Protein AF-A0AAD9KK37-F1 (afdb_monomer_lite)

Radius of gyration: 18.18 Å; chains: 1; bounding box: 37×58×35 Å

Structure (mmCIF, N/CA/C/O backbone):
data_AF-A0AAD9KK37-F1
#
_entry.id   AF-A0AAD9KK37-F1
#
loop_
_atom_site.group_PDB
_atom_site.id
_atom_site.type_symbol
_atom_site.label_atom_id
_atom_site.label_alt_id
_atom_site.label_comp_id
_atom_site.label_asym_id
_atom_site.label_entity_id
_atom_site.label_seq_id
_atom_site.pdbx_PDB_ins_code
_atom_site.Cartn_x
_atom_site.Cartn_y
_atom_site.Cartn_z
_atom_site.occupancy
_atom_site.B_iso_or_equiv
_atom_site.auth_seq_id
_atom_site.auth_comp_id
_atom_site.auth_asym_id
_atom_site.auth_atom_id
_atom_site.pdbx_PDB_model_num
ATOM 1 N N . MET A 1 1 ? -20.020 17.738 -1.061 1.00 51.22 1 MET A N 1
ATOM 2 C CA . MET A 1 1 ? -18.610 17.468 -0.702 1.00 51.22 1 MET A CA 1
ATOM 3 C C . MET A 1 1 ? -18.384 17.734 0.785 1.00 51.22 1 MET A C 1
ATOM 5 O O . MET A 1 1 ? -17.960 16.824 1.478 1.00 51.22 1 MET A O 1
ATOM 9 N N . GLU A 1 2 ? -18.821 18.892 1.291 1.00 50.66 2 GLU A N 1
ATOM 10 C CA . GLU A 1 2 ? -18.871 19.258 2.725 1.00 50.66 2 GLU A CA 1
ATOM 11 C C . GLU A 1 2 ? -19.504 18.189 3.640 1.00 50.66 2 GLU A C 1
ATOM 13 O O . GLU A 1 2 ? -18.922 17.821 4.649 1.00 50.66 2 GLU A O 1
ATOM 18 N N . ALA A 1 3 ? -20.654 17.612 3.266 1.00 53.12 3 ALA A N 1
ATOM 19 C CA . ALA A 1 3 ? -21.328 16.594 4.085 1.00 53.12 3 ALA A CA 1
ATOM 20 C C . ALA A 1 3 ? -20.541 15.274 4.217 1.00 53.12 3 ALA A C 1
ATOM 22 O O . ALA A 1 3 ? -20.663 14.578 5.220 1.00 53.12 3 ALA A O 1
ATOM 23 N N . LEU A 1 4 ? -19.720 14.939 3.218 1.00 57.19 4 LEU 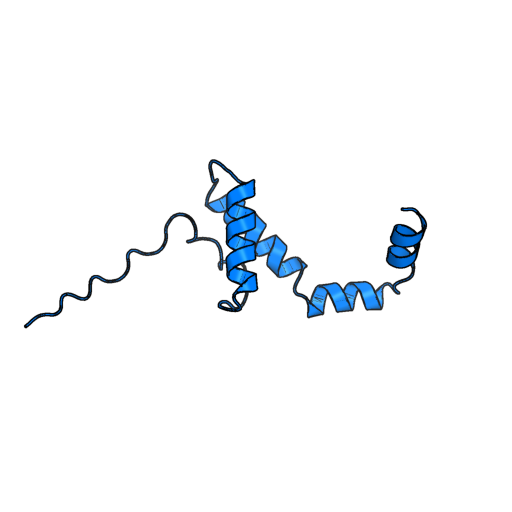A N 1
ATOM 24 C CA . LEU A 1 4 ? -18.918 13.712 3.197 1.00 57.19 4 LEU A CA 1
ATOM 25 C C . LEU A 1 4 ? -17.636 13.894 4.025 1.00 57.19 4 LEU A C 1
ATOM 27 O O . LEU A 1 4 ? -17.237 12.996 4.758 1.00 57.19 4 LEU A O 1
ATOM 31 N N . LEU A 1 5 ? -17.060 15.100 3.980 1.00 54.03 5 LEU A N 1
ATOM 32 C CA . LEU A 1 5 ? -15.980 15.530 4.871 1.00 54.03 5 LEU A CA 1
ATOM 33 C C . LEU A 1 5 ? -16.464 15.654 6.325 1.00 54.03 5 LEU A C 1
ATOM 35 O O . LEU A 1 5 ? -15.743 15.273 7.238 1.00 54.03 5 LEU A O 1
ATOM 39 N N . SER A 1 6 ? -17.702 16.110 6.538 1.00 46.62 6 SER A N 1
ATOM 40 C CA . SER A 1 6 ? -18.318 16.203 7.864 1.00 46.62 6 SER A CA 1
ATOM 41 C C . SER A 1 6 ? -18.566 14.822 8.484 1.00 46.62 6 SER A C 1
ATOM 43 O O . SER A 1 6 ? -18.267 14.627 9.659 1.00 46.62 6 SER A O 1
ATOM 45 N N . GLN A 1 7 ? -19.010 13.832 7.699 1.00 55.22 7 GLN A N 1
ATOM 46 C CA . GLN A 1 7 ? -19.087 12.435 8.155 1.00 55.22 7 GLN A CA 1
ATOM 47 C C . GLN A 1 7 ? -17.708 11.859 8.498 1.00 55.22 7 GLN A C 1
ATOM 49 O O . GLN A 1 7 ? -17.573 11.199 9.521 1.00 55.22 7 GLN A O 1
ATOM 54 N N . PHE A 1 8 ? -16.677 12.188 7.713 1.00 55.84 8 PHE A N 1
ATOM 55 C CA . PHE A 1 8 ? -15.290 11.792 7.986 1.00 55.84 8 PHE A CA 1
ATOM 56 C C . PHE A 1 8 ? -14.727 12.409 9.284 1.00 55.84 8 PHE A C 1
ATOM 58 O O . PHE A 1 8 ? -13.826 11.852 9.901 1.00 55.84 8 PHE A O 1
ATOM 65 N N . THR A 1 9 ? -15.266 13.551 9.730 1.00 57.12 9 THR A N 1
ATOM 66 C CA . THR A 1 9 ? -14.902 14.196 11.008 1.00 57.12 9 THR A CA 1
ATOM 67 C C . THR A 1 9 ? -15.741 13.760 12.213 1.00 57.12 9 THR A C 1
ATOM 69 O O . THR A 1 9 ? -15.402 14.131 13.335 1.00 57.12 9 THR A O 1
ATOM 72 N N . LEU A 1 10 ? -16.835 13.017 12.006 1.00 54.47 10 LEU A N 1
ATOM 73 C CA . LEU A 1 10 ? -17.735 12.573 13.081 1.00 54.47 10 LEU A CA 1
ATOM 74 C C . LEU A 1 10 ? -17.338 11.223 13.686 1.00 54.47 10 LEU A C 1
ATOM 76 O O . LEU A 1 10 ? -17.872 10.863 14.734 1.00 54.47 10 LEU A O 1
ATOM 80 N N . GLU A 1 11 ? -16.407 10.495 13.067 1.00 64.00 11 GLU A N 1
ATOM 81 C CA . GLU A 1 11 ? -15.816 9.321 13.699 1.00 64.00 11 GLU A CA 1
ATOM 82 C C . GLU A 1 11 ? -15.023 9.759 14.929 1.00 64.00 11 GLU A C 1
ATOM 84 O O . GLU A 1 11 ? -14.143 10.627 14.881 1.00 64.00 11 GLU A O 1
ATOM 89 N N . THR A 1 12 ? -15.345 9.145 16.062 1.00 77.62 12 THR A N 1
ATOM 90 C CA . THR A 1 12 ? -14.553 9.299 17.275 1.00 77.62 12 THR A CA 1
ATOM 91 C C . THR A 1 12 ? -13.104 8.928 16.960 1.00 77.62 12 THR A C 1
ATOM 93 O O . THR A 1 12 ? -12.812 8.051 16.144 1.00 77.62 12 THR A O 1
ATOM 96 N N . LYS A 1 13 ? -12.148 9.593 17.607 1.00 78.38 13 LYS A N 1
ATOM 97 C CA . LYS A 1 13 ? -10.713 9.333 17.405 1.00 78.38 13 LYS A CA 1
ATOM 98 C C . LYS A 1 13 ? -10.375 7.838 17.538 1.00 78.38 13 LYS A C 1
ATOM 100 O O . LYS A 1 13 ? -9.444 7.343 16.903 1.00 78.38 13 LYS A O 1
ATOM 105 N N . GLU A 1 14 ? -11.122 7.127 18.372 1.00 84.12 14 GLU A N 1
ATOM 106 C CA . GLU A 1 14 ? -11.031 5.697 18.634 1.00 84.12 14 GLU A CA 1
ATOM 107 C C . GLU A 1 14 ? -11.567 4.839 17.475 1.00 84.12 14 GLU A C 1
ATOM 109 O O . GLU A 1 14 ? -10.965 3.808 17.175 1.00 84.12 14 GLU A O 1
ATOM 114 N N . GLU A 1 15 ? -12.640 5.255 16.797 1.00 84.88 15 GLU A N 1
ATOM 115 C CA . GLU A 1 15 ? -13.150 4.618 15.570 1.00 84.88 15 GLU A CA 1
ATOM 116 C C . GLU A 1 15 ? -12.136 4.697 14.435 1.00 84.88 15 GLU A C 1
ATOM 118 O O . GLU A 1 15 ? -11.780 3.664 13.871 1.00 84.88 15 GLU A O 1
ATOM 123 N N . VAL A 1 16 ? -11.575 5.884 14.191 1.00 86.62 16 VAL A N 1
ATOM 124 C CA . VAL A 1 16 ? -10.551 6.077 13.154 1.00 86.62 16 VAL A CA 1
ATOM 125 C C . VAL A 1 16 ? -9.328 5.204 13.429 1.00 86.62 16 VAL A C 1
ATOM 127 O O . VAL A 1 16 ? -8.841 4.500 12.546 1.00 86.62 16 VAL A O 1
ATOM 130 N N . LYS A 1 17 ? -8.833 5.203 14.674 1.00 85.00 17 LYS A N 1
ATOM 131 C CA . LYS A 1 17 ? -7.702 4.349 15.072 1.00 85.00 17 LYS A CA 1
ATOM 132 C C . LYS A 1 17 ? -8.002 2.870 14.865 1.00 85.00 17 LYS A C 1
ATOM 134 O O . LYS A 1 17 ? -7.134 2.143 14.388 1.00 85.00 17 LYS A O 1
ATOM 1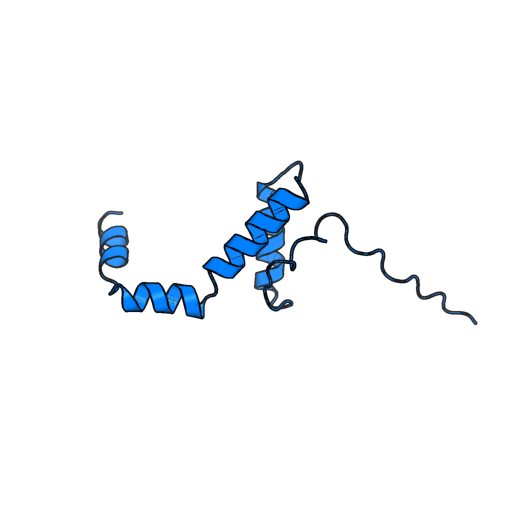39 N N . ARG A 1 18 ? -9.208 2.430 15.230 1.00 88.50 18 ARG A N 1
ATOM 140 C CA . ARG A 1 18 ? -9.635 1.042 15.060 1.00 88.50 18 ARG A CA 1
ATOM 141 C C . ARG A 1 18 ? -9.699 0.672 13.585 1.00 88.50 18 ARG A C 1
ATOM 143 O O . ARG A 1 18 ? -9.110 -0.331 13.214 1.00 88.50 18 ARG A O 1
ATOM 150 N N . TYR A 1 19 ? -10.309 1.504 12.747 1.00 87.12 19 TYR A N 1
ATOM 151 C CA . TYR A 1 19 ? -10.366 1.280 11.305 1.00 87.12 19 TYR A CA 1
ATOM 152 C C . TYR A 1 19 ? -8.966 1.168 10.684 1.00 87.12 19 TYR A C 1
ATOM 154 O O . TYR A 1 19 ? -8.693 0.237 9.929 1.00 87.12 19 TYR A O 1
ATOM 162 N N . LEU A 1 20 ? -8.053 2.075 11.047 1.00 88.25 20 LEU A N 1
ATOM 163 C CA . LEU A 1 20 ? -6.668 2.041 10.572 1.00 88.25 20 LEU A CA 1
ATOM 164 C C . LEU A 1 20 ? -5.943 0.751 10.977 1.00 88.25 20 LEU A C 1
ATOM 166 O O . LEU A 1 20 ? -5.208 0.199 10.160 1.00 88.25 20 LEU A O 1
ATOM 170 N N . ALA A 1 21 ? -6.149 0.285 12.211 1.00 87.38 21 ALA A N 1
ATOM 171 C CA . ALA A 1 21 ? -5.545 -0.943 12.718 1.00 87.38 21 ALA A CA 1
ATOM 172 C C . ALA A 1 21 ? -6.166 -2.198 12.083 1.00 87.38 21 ALA A C 1
ATOM 174 O O . ALA A 1 21 ? -5.439 -3.048 11.586 1.00 87.38 21 ALA A O 1
ATOM 175 N N . GLU A 1 22 ? -7.496 -2.295 12.039 1.00 88.81 22 GLU A N 1
ATOM 176 C CA . GLU A 1 22 ? -8.230 -3.445 11.489 1.00 88.81 22 GLU A CA 1
ATOM 177 C C . GLU A 1 22 ? -8.007 -3.638 9.990 1.00 88.81 22 GLU A C 1
ATOM 179 O O . GLU A 1 22 ? -8.051 -4.760 9.492 1.00 88.81 22 GLU A O 1
ATOM 184 N N . LYS A 1 23 ? -7.819 -2.543 9.251 1.00 87.75 23 LYS A N 1
ATOM 185 C CA . LYS A 1 23 ? -7.533 -2.583 7.814 1.00 87.75 23 LYS A CA 1
ATOM 186 C C . LYS A 1 23 ? -6.043 -2.584 7.500 1.00 87.75 23 LYS A C 1
ATOM 188 O O . LYS A 1 23 ? -5.696 -2.540 6.324 1.00 87.75 23 LYS A O 1
ATOM 193 N N . GLU A 1 24 ? -5.192 -2.572 8.529 1.00 89.94 24 GLU A N 1
ATOM 194 C CA . GLU A 1 24 ? -3.730 -2.544 8.415 1.00 89.94 24 GLU A CA 1
ATOM 195 C C . GLU A 1 24 ? -3.229 -1.462 7.442 1.00 89.94 24 GLU A C 1
ATOM 197 O O . GLU A 1 24 ? -2.210 -1.603 6.765 1.00 89.94 24 GLU A O 1
ATOM 202 N N . ILE A 1 25 ? -3.959 -0.343 7.373 1.00 90.81 25 ILE A N 1
ATOM 203 C CA . ILE A 1 25 ? -3.724 0.730 6.403 1.00 90.81 25 ILE A CA 1
ATOM 204 C C . ILE A 1 25 ? -2.297 1.285 6.521 1.00 90.81 25 ILE A C 1
ATOM 206 O O . ILE A 1 25 ? -1.635 1.408 5.487 1.00 90.81 25 ILE A O 1
ATOM 210 N N . PRO A 1 26 ? -1.770 1.581 7.729 1.00 90.62 26 PRO A N 1
ATOM 211 C CA . PRO A 1 26 ? -0.388 2.032 7.868 1.00 90.62 26 PRO A CA 1
ATOM 212 C C . PRO A 1 26 ? 0.626 1.025 7.307 1.00 90.62 26 PRO A C 1
ATOM 214 O O . PRO A 1 26 ? 1.523 1.423 6.570 1.00 90.62 26 PRO A O 1
ATOM 217 N N . GLN A 1 27 ? 0.445 -0.272 7.582 1.00 90.88 27 GLN A N 1
ATOM 218 C CA . GLN A 1 27 ? 1.352 -1.340 7.146 1.00 90.88 27 GLN A CA 1
ATOM 219 C C . GLN A 1 27 ? 1.334 -1.527 5.621 1.00 90.88 27 GLN A C 1
ATOM 221 O O . GLN A 1 27 ? 2.385 -1.721 4.995 1.00 90.88 27 GLN A O 1
ATOM 226 N N . LEU A 1 28 ? 0.150 -1.426 5.009 1.00 92.00 28 LEU A N 1
ATOM 227 C CA . LEU A 1 28 ? -0.024 -1.429 3.558 1.00 92.00 28 LEU A CA 1
ATOM 228 C C . LEU A 1 28 ? 0.751 -0.281 2.908 1.00 92.00 28 LEU A C 1
ATOM 230 O O . LEU A 1 28 ? 1.549 -0.504 2.000 1.00 92.00 28 LEU A O 1
ATOM 234 N N . PHE A 1 29 ? 0.551 0.949 3.377 1.00 93.00 29 PHE A N 1
ATOM 235 C CA . PHE A 1 29 ? 1.229 2.096 2.780 1.00 93.00 29 PHE A CA 1
ATOM 236 C C . PHE A 1 29 ? 2.737 2.103 3.059 1.00 93.00 29 PHE A C 1
ATOM 238 O O . PHE A 1 29 ? 3.506 2.467 2.170 1.00 93.00 29 PHE A O 1
ATOM 245 N N . GLU A 1 30 ? 3.180 1.651 4.233 1.00 93.25 30 GLU A N 1
ATOM 246 C CA . GLU A 1 30 ? 4.603 1.533 4.571 1.00 93.25 30 GLU A CA 1
ATOM 247 C C . GLU A 1 30 ? 5.328 0.522 3.672 1.00 93.25 30 GLU A C 1
ATOM 249 O O . GLU A 1 30 ? 6.401 0.816 3.137 1.00 93.25 30 GLU A O 1
ATOM 254 N N . SER A 1 31 ? 4.732 -0.653 3.450 1.00 92.25 31 SER A N 1
ATOM 255 C CA . SER A 1 31 ? 5.308 -1.670 2.561 1.00 92.25 31 SER A CA 1
ATOM 256 C C . SER A 1 31 ? 5.371 -1.189 1.107 1.00 92.25 31 SER A C 1
ATOM 258 O O . SER A 1 31 ? 6.393 -1.381 0.445 1.00 92.25 31 SER A O 1
ATOM 260 N N . ILE A 1 32 ? 4.333 -0.501 0.607 1.00 94.44 32 ILE A N 1
ATOM 261 C CA . ILE A 1 32 ? 4.335 0.101 -0.738 1.00 94.44 32 ILE A CA 1
ATOM 262 C C . ILE A 1 32 ? 5.425 1.172 -0.850 1.00 94.44 32 ILE A C 1
ATOM 264 O O . ILE A 1 32 ? 6.193 1.166 -1.814 1.00 94.44 32 ILE A O 1
ATOM 268 N N . ALA A 1 33 ? 5.520 2.077 0.129 1.00 94.44 33 ALA A N 1
ATOM 269 C CA . ALA A 1 33 ? 6.529 3.134 0.146 1.00 94.44 33 ALA A CA 1
ATOM 270 C C . ALA A 1 33 ? 7.951 2.555 0.149 1.00 94.44 33 ALA A C 1
ATOM 272 O O . ALA A 1 33 ? 8.812 3.005 -0.610 1.00 94.44 33 ALA A O 1
ATOM 273 N N . THR A 1 34 ? 8.177 1.509 0.943 1.00 93.88 34 THR A N 1
ATOM 274 C CA . THR A 1 34 ? 9.451 0.784 0.984 1.00 93.88 34 THR A CA 1
ATOM 275 C C . THR A 1 34 ? 9.757 0.131 -0.366 1.00 93.88 34 THR A C 1
ATOM 277 O O . THR A 1 34 ? 10.860 0.293 -0.891 1.00 93.88 34 THR A O 1
ATOM 280 N N . GLY A 1 35 ? 8.769 -0.530 -0.977 1.00 92.50 35 GLY A N 1
ATOM 281 C CA . GLY A 1 35 ? 8.880 -1.124 -2.310 1.00 92.50 35 GLY A CA 1
ATOM 282 C C . GLY A 1 35 ? 9.243 -0.103 -3.390 1.00 92.50 35 GLY A C 1
ATOM 283 O O . GLY A 1 35 ? 10.146 -0.364 -4.184 1.00 92.50 35 GLY A O 1
ATOM 284 N N . LEU A 1 36 ? 8.614 1.076 -3.381 1.00 93.50 36 LEU A N 1
ATOM 285 C CA . LEU A 1 36 ? 8.914 2.180 -4.300 1.00 93.50 36 LEU A CA 1
ATOM 286 C C . LEU A 1 36 ? 10.347 2.698 -4.141 1.00 93.50 36 LEU A C 1
ATOM 288 O O . LEU A 1 36 ? 11.056 2.873 -5.133 1.00 93.50 36 LEU A O 1
ATOM 292 N N . LEU A 1 37 ? 10.781 2.938 -2.900 1.00 92.50 37 LEU A N 1
ATOM 293 C CA . LEU A 1 37 ? 12.125 3.443 -2.603 1.00 92.50 37 LEU A CA 1
ATOM 294 C C . LEU A 1 37 ? 13.219 2.443 -2.984 1.00 92.50 37 LEU A C 1
ATOM 296 O O . LEU A 1 37 ? 14.284 2.854 -3.453 1.00 92.50 37 LEU A O 1
ATOM 300 N N . TYR A 1 38 ? 12.952 1.153 -2.780 1.00 92.00 38 TYR A N 1
ATOM 301 C CA . TYR A 1 38 ? 13.872 0.071 -3.108 1.00 92.00 38 TYR A CA 1
ATOM 302 C C . TYR A 1 38 ? 13.981 -0.142 -4.620 1.00 92.00 38 TYR A C 1
ATOM 304 O O . TYR A 1 38 ? 15.076 -0.106 -5.176 1.00 92.00 38 TYR A O 1
ATOM 312 N N . ASN A 1 39 ? 12.841 -0.323 -5.289 1.00 89.75 39 ASN A N 1
ATOM 313 C CA . ASN A 1 39 ? 12.792 -0.698 -6.699 1.00 89.75 39 ASN A CA 1
ATOM 314 C C . ASN A 1 39 ? 13.020 0.476 -7.654 1.00 89.75 39 ASN A C 1
ATOM 316 O O . ASN A 1 39 ? 13.456 0.256 -8.781 1.00 89.75 39 ASN A O 1
ATOM 320 N N . ARG A 1 40 ? 12.708 1.708 -7.223 1.00 91.81 40 ARG A N 1
ATOM 321 C CA . ARG A 1 40 ? 12.768 2.934 -8.041 1.00 91.81 40 ARG A CA 1
ATOM 322 C C . ARG A 1 40 ? 12.203 2.716 -9.456 1.00 91.81 40 ARG A C 1
ATOM 324 O O . ARG A 1 40 ? 12.921 2.934 -10.434 1.00 91.81 40 ARG A O 1
ATOM 331 N N . PRO A 1 41 ? 10.943 2.252 -9.574 1.00 92.81 41 PRO A N 1
ATOM 332 C CA . PRO A 1 41 ? 10.335 1.967 -10.869 1.00 92.81 41 PRO A CA 1
ATOM 333 C C . PRO A 1 41 ? 10.331 3.211 -11.763 1.00 92.81 41 PRO A C 1
ATOM 335 O O . PRO A 1 41 ? 10.168 4.335 -11.284 1.00 92.81 41 PRO A O 1
ATOM 338 N N . SER A 1 42 ? 10.447 2.999 -13.073 1.00 93.69 42 SER A N 1
ATOM 339 C CA . SER A 1 42 ? 10.280 4.058 -14.075 1.00 93.69 42 SER A CA 1
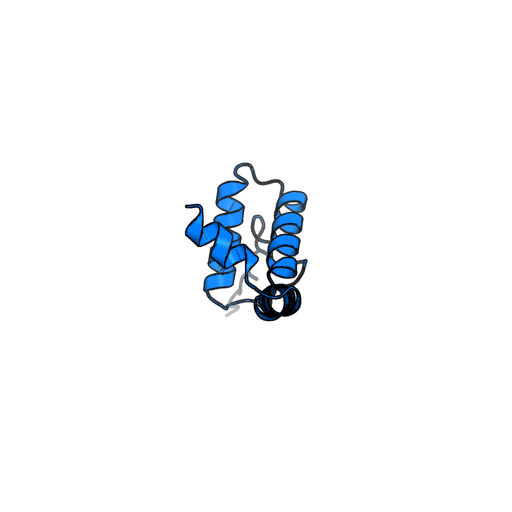ATOM 340 C C . SER A 1 42 ? 8.860 4.631 -14.087 1.00 93.69 42 SER A C 1
ATOM 342 O O . SER A 1 42 ? 8.688 5.811 -14.378 1.00 93.69 42 SER A O 1
ATOM 344 N N . ASP A 1 43 ? 7.866 3.810 -13.734 1.00 95.25 43 ASP A N 1
ATOM 345 C CA . ASP A 1 43 ? 6.477 4.21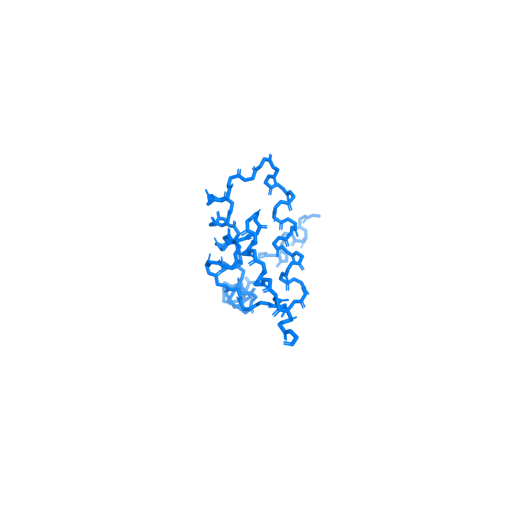5 -13.519 1.00 95.25 43 ASP A CA 1
ATOM 346 C C . ASP A 1 43 ? 6.024 3.866 -12.084 1.00 95.25 43 ASP A C 1
ATOM 348 O O . ASP A 1 43 ? 5.582 2.743 -11.809 1.00 95.25 43 ASP A O 1
ATOM 352 N N . PRO A 1 44 ? 6.140 4.816 -11.137 1.00 93.62 44 PRO A N 1
ATOM 353 C CA . PRO A 1 44 ? 5.704 4.625 -9.756 1.00 93.62 44 PRO A CA 1
ATOM 354 C C . PRO A 1 44 ? 4.202 4.378 -9.605 1.00 93.62 44 PRO A C 1
ATOM 356 O O . PRO A 1 44 ? 3.795 3.665 -8.690 1.00 93.62 44 PRO A O 1
ATOM 359 N N . ALA A 1 45 ? 3.372 4.958 -10.475 1.00 95.88 45 ALA A N 1
ATOM 360 C CA . ALA A 1 45 ? 1.924 4.821 -10.372 1.00 95.88 45 ALA A CA 1
ATOM 361 C C . ALA A 1 45 ? 1.489 3.400 -10.743 1.00 95.88 45 ALA A C 1
ATOM 363 O O . ALA A 1 45 ? 0.684 2.804 -10.023 1.00 95.88 45 ALA A O 1
ATOM 364 N N . GLN A 1 46 ? 2.068 2.838 -11.809 1.00 95.56 46 GLN A N 1
ATOM 365 C CA . GLN A 1 46 ? 1.814 1.452 -12.199 1.00 95.56 46 GLN A CA 1
ATOM 366 C C . GLN A 1 46 ? 2.261 0.469 -11.110 1.00 95.56 46 GLN A C 1
ATOM 368 O O . GLN A 1 46 ? 1.500 -0.420 -10.739 1.00 95.56 46 GLN A O 1
ATOM 373 N N . PHE A 1 47 ? 3.442 0.677 -10.519 1.00 94.50 47 PHE A N 1
ATOM 374 C CA . PHE A 1 47 ? 3.929 -0.169 -9.425 1.00 94.50 47 PHE A CA 1
ATOM 375 C C . PHE A 1 47 ? 2.949 -0.218 -8.241 1.00 94.50 47 PHE A C 1
ATOM 377 O O . PHE A 1 47 ? 2.656 -1.288 -7.714 1.00 94.50 47 PHE A O 1
ATOM 384 N N . VAL A 1 48 ? 2.390 0.930 -7.837 1.00 95.19 48 VAL A N 1
ATOM 385 C CA . VAL A 1 48 ? 1.389 0.981 -6.756 1.00 95.19 48 VAL A CA 1
ATOM 386 C C . VAL A 1 48 ? 0.126 0.201 -7.128 1.00 95.19 48 VAL A C 1
ATOM 388 O O . VAL A 1 48 ? -0.414 -0.517 -6.285 1.00 95.19 48 VAL A O 1
ATOM 391 N N . GLN A 1 49 ? -0.344 0.309 -8.374 1.00 95.38 49 GLN A N 1
ATOM 392 C CA . GLN A 1 49 ? -1.493 -0.475 -8.838 1.00 95.38 49 GLN A CA 1
ATOM 393 C C . GLN A 1 49 ? -1.221 -1.980 -8.752 1.00 95.38 49 GLN A C 1
ATOM 395 O O . GLN A 1 49 ? -2.096 -2.727 -8.309 1.00 95.38 49 GLN A O 1
ATOM 400 N N . ASP A 1 50 ? -0.010 -2.414 -9.100 1.00 92.56 50 ASP A N 1
ATOM 401 C CA . ASP A 1 50 ? 0.395 -3.818 -9.030 1.00 92.56 50 ASP A CA 1
ATOM 402 C C . ASP A 1 50 ? 0.453 -4.319 -7.576 1.00 92.56 50 ASP A C 1
ATOM 404 O O . ASP A 1 50 ? -0.084 -5.390 -7.275 1.00 92.56 50 ASP A O 1
ATOM 408 N N . CYS A 1 51 ? 0.995 -3.520 -6.646 1.00 92.38 51 CYS A N 1
ATOM 409 C CA . CYS A 1 51 ? 0.954 -3.821 -5.210 1.00 92.38 51 CYS A CA 1
ATOM 410 C C . CYS A 1 51 ? -0.486 -4.025 -4.717 1.00 92.38 51 CYS A C 1
ATOM 412 O O . CYS A 1 51 ? -0.800 -5.030 -4.077 1.00 92.38 51 CYS A O 1
ATOM 414 N N . LEU A 1 52 ? -1.389 -3.096 -5.048 1.00 93.00 52 LEU A N 1
ATOM 415 C CA . LEU A 1 52 ? -2.799 -3.182 -4.655 1.00 93.00 52 LEU A CA 1
ATOM 416 C C . LEU A 1 52 ? -3.504 -4.380 -5.304 1.00 93.00 52 LEU A C 1
ATOM 418 O O . LEU A 1 52 ? -4.372 -5.000 -4.686 1.00 93.00 52 LEU A O 1
ATOM 422 N N . ALA A 1 53 ? -3.126 -4.738 -6.533 1.00 91.75 53 ALA A N 1
ATOM 423 C CA . ALA A 1 53 ? -3.653 -5.912 -7.212 1.00 91.75 53 ALA A CA 1
ATOM 424 C C . ALA A 1 53 ? -3.248 -7.218 -6.512 1.00 91.75 53 ALA A C 1
ATOM 426 O O . ALA A 1 53 ? -4.078 -8.126 -6.451 1.00 91.75 53 ALA A O 1
ATOM 427 N N . ILE A 1 54 ? -2.027 -7.309 -5.972 1.00 88.25 54 ILE A N 1
ATOM 428 C CA . ILE A 1 54 ?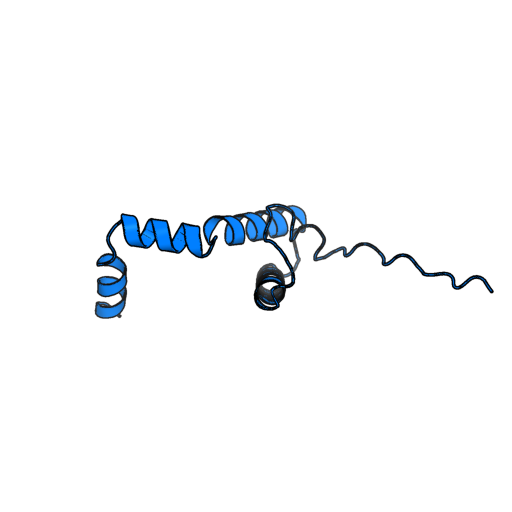 -1.566 -8.452 -5.165 1.00 88.25 54 ILE A CA 1
ATOM 429 C C . ILE A 1 54 ? -2.371 -8.545 -3.868 1.00 88.25 54 ILE A C 1
ATOM 431 O O . ILE A 1 54 ? -2.943 -9.592 -3.574 1.00 88.25 54 ILE A O 1
ATOM 435 N N . VAL A 1 55 ? -2.498 -7.433 -3.141 1.00 88.81 55 VAL A N 1
ATOM 436 C CA . VAL A 1 55 ? -3.258 -7.379 -1.880 1.00 88.81 55 VAL A CA 1
ATOM 437 C C . VAL A 1 55 ? -4.705 -7.807 -2.088 1.00 88.81 55 VAL A C 1
ATOM 439 O O . VAL A 1 55 ? -5.237 -8.614 -1.330 1.00 88.81 55 VAL A O 1
ATOM 442 N N . ARG A 1 56 ? -5.343 -7.328 -3.162 1.00 88.94 56 ARG A N 1
ATOM 443 C CA . ARG A 1 56 ? -6.732 -7.675 -3.487 1.00 88.94 56 ARG A CA 1
ATOM 444 C C . ARG A 1 56 ? -6.932 -9.166 -3.766 1.00 88.94 56 ARG A C 1
ATOM 446 O O . ARG A 1 56 ? -8.036 -9.662 -3.562 1.00 88.94 56 ARG A O 1
ATOM 453 N N . ARG A 1 57 ? -5.909 -9.875 -4.251 1.00 87.31 57 ARG A N 1
ATOM 454 C CA . ARG A 1 57 ? -6.000 -11.328 -4.473 1.00 87.31 57 ARG A CA 1
ATOM 455 C C . ARG A 1 57 ? -6.027 -12.115 -3.161 1.00 87.31 57 ARG A C 1
ATOM 457 O O . ARG A 1 57 ? -6.439 -13.266 -3.180 1.00 87.31 57 ARG A O 1
ATOM 464 N N . GLY A 1 58 ? -5.654 -11.494 -2.039 1.00 76.25 58 GLY A N 1
ATOM 465 C CA . GLY A 1 58 ? -5.576 -12.157 -0.737 1.00 76.25 58 GLY A CA 1
ATOM 466 C C . GLY A 1 58 ? -4.400 -13.130 -0.624 1.00 76.25 58 GLY A C 1
ATOM 467 O O . GLY A 1 58 ? -4.354 -13.922 0.310 1.00 76.25 58 GLY A O 1
ATOM 468 N N . ASP A 1 59 ? -3.452 -13.073 -1.564 1.00 61.84 59 ASP A N 1
ATOM 469 C CA . ASP A 1 59 ? -2.357 -14.041 -1.692 1.00 61.84 59 ASP A CA 1
ATOM 470 C C . ASP A 1 59 ? -1.186 -13.771 -0.727 1.00 61.84 59 ASP A C 1
ATOM 472 O O . ASP A 1 59 ? -0.201 -14.511 -0.726 1.00 61.84 59 ASP A O 1
ATOM 476 N N . CYS A 1 60 ? -1.246 -12.711 0.087 1.00 65.06 60 CYS A N 1
ATOM 477 C CA . CYS A 1 60 ? -0.137 -12.335 0.956 1.00 65.06 60 CYS A CA 1
ATOM 478 C C . CYS A 1 60 ? -0.575 -11.707 2.281 1.00 65.06 60 CYS A C 1
ATOM 480 O O . CYS A 1 60 ? -1.391 -10.788 2.318 1.00 65.06 60 CYS A O 1
ATOM 482 N N . ASP A 1 61 ? 0.072 -12.158 3.352 1.00 81.06 61 ASP A N 1
ATOM 483 C CA . ASP A 1 61 ? 0.183 -11.421 4.608 1.00 81.06 61 ASP A CA 1
ATOM 484 C C . ASP A 1 61 ? 1.111 -10.212 4.378 1.00 81.06 61 ASP A C 1
ATOM 486 O O . ASP A 1 61 ? 2.259 -10.375 3.936 1.00 81.06 61 ASP A O 1
ATOM 490 N N . ILE A 1 62 ? 0.599 -8.992 4.559 1.00 81.88 62 ILE A N 1
ATOM 491 C CA . ILE A 1 62 ? 1.328 -7.769 4.201 1.00 81.88 62 ILE A CA 1
ATOM 492 C C . ILE A 1 62 ? 2.387 -7.491 5.262 1.00 81.88 62 ILE A C 1
ATOM 494 O O . ILE A 1 62 ? 2.098 -7.110 6.391 1.00 81.88 62 ILE A O 1
ATOM 498 N N . ARG A 1 63 ? 3.650 -7.598 4.862 1.00 84.50 63 ARG A N 1
ATOM 499 C CA . ARG A 1 63 ? 4.817 -7.239 5.661 1.00 84.50 63 ARG A CA 1
ATOM 500 C C . ARG A 1 63 ? 5.598 -6.145 4.958 1.00 84.50 63 ARG A C 1
ATOM 502 O O . ARG A 1 63 ? 5.456 -5.910 3.760 1.00 84.50 63 ARG A O 1
ATOM 509 N N . TRP A 1 64 ? 6.492 -5.507 5.702 1.00 81.06 64 TRP A N 1
ATOM 510 C CA . TRP A 1 64 ? 7.360 -4.447 5.187 1.00 81.06 64 TRP A CA 1
ATOM 511 C C . TRP A 1 64 ? 8.130 -4.846 3.910 1.00 81.06 64 TRP A C 1
ATOM 513 O O . TRP A 1 64 ? 8.405 -3.994 3.070 1.00 81.06 64 TRP A O 1
ATOM 523 N N . ASN A 1 65 ? 8.451 -6.135 3.737 1.00 82.38 65 ASN A N 1
ATOM 524 C CA . ASN A 1 65 ? 9.217 -6.656 2.605 1.00 82.38 65 ASN A CA 1
ATOM 525 C C . ASN A 1 65 ? 8.372 -7.250 1.466 1.00 82.38 65 ASN A C 1
ATOM 527 O O . ASN A 1 65 ? 8.945 -7.697 0.474 1.00 82.38 65 ASN A O 1
ATOM 531 N N . THR A 1 66 ? 7.039 -7.251 1.571 1.00 85.56 66 THR A N 1
ATOM 532 C CA . THR A 1 66 ? 6.155 -7.946 0.616 1.00 85.56 66 THR A CA 1
ATOM 533 C C . THR A 1 66 ? 6.343 -7.483 -0.832 1.00 85.56 66 THR A C 1
ATOM 535 O O . THR A 1 66 ? 6.202 -8.283 -1.752 1.00 85.56 66 THR A O 1
ATOM 538 N N . PHE A 1 67 ? 6.704 -6.217 -1.052 1.00 87.31 67 PHE A N 1
ATOM 539 C CA . PHE A 1 67 ? 6.800 -5.617 -2.389 1.00 87.31 67 PHE A CA 1
ATOM 540 C C . PHE A 1 67 ? 8.233 -5.402 -2.892 1.00 87.31 67 PHE A C 1
ATOM 542 O O . PHE A 1 67 ? 8.428 -4.734 -3.907 1.00 87.31 67 PHE A O 1
ATOM 549 N N . LEU A 1 68 ? 9.251 -5.940 -2.213 1.00 85.94 68 LEU A N 1
ATOM 550 C CA . LEU A 1 68 ? 10.643 -5.741 -2.635 1.00 85.94 68 LEU A CA 1
ATOM 551 C C . LEU A 1 68 ? 10.957 -6.453 -3.956 1.00 85.94 68 LEU A C 1
ATOM 553 O O . LEU A 1 68 ? 11.620 -5.870 -4.807 1.00 85.94 68 LEU A O 1
ATOM 557 N N . ASP A 1 69 ? 10.402 -7.645 -4.171 1.00 79.81 69 ASP A N 1
ATOM 558 C CA . ASP A 1 69 ? 10.727 -8.501 -5.322 1.00 79.81 69 ASP A CA 1
ATOM 559 C C . ASP A 1 69 ? 9.788 -8.308 -6.529 1.00 79.81 69 ASP A C 1
ATOM 561 O O . ASP A 1 69 ? 9.791 -9.104 -7.465 1.00 79.81 69 ASP A O 1
ATOM 565 N N . LEU A 1 70 ? 8.960 -7.259 -6.535 1.00 76.75 70 LEU A N 1
ATOM 566 C CA . LEU A 1 70 ? 7.932 -7.055 -7.566 1.00 76.75 70 LEU A CA 1
ATOM 567 C C . LEU A 1 70 ? 8.512 -6.809 -8.968 1.00 76.75 70 LEU A C 1
ATOM 569 O O . LEU A 1 70 ? 7.994 -7.345 -9.946 1.00 76.75 70 LEU A O 1
ATOM 573 N N . LEU A 1 71 ? 9.594 -6.026 -9.079 1.00 68.25 71 LEU A N 1
ATOM 574 C CA . LEU A 1 71 ? 10.258 -5.791 -10.370 1.00 68.25 71 LEU A CA 1
ATOM 575 C C . LEU A 1 71 ? 11.257 -6.891 -10.738 1.00 68.25 71 LEU A C 1
ATOM 577 O O . LEU A 1 71 ? 11.556 -7.083 -11.914 1.00 68.25 71 LEU A O 1
ATOM 581 N N . ASN A 1 72 ? 11.770 -7.610 -9.741 1.00 66.69 72 ASN A N 1
ATOM 582 C CA . ASN A 1 72 ? 12.747 -8.679 -9.911 1.00 66.69 72 ASN A CA 1
ATOM 583 C C . ASN A 1 72 ? 12.242 -9.948 -9.219 1.00 66.69 72 ASN A C 1
ATOM 585 O O . ASN A 1 72 ? 12.816 -10.357 -8.208 1.00 66.69 72 ASN A O 1
ATOM 589 N N . PRO A 1 73 ? 11.175 -10.583 -9.739 1.00 60.97 73 PRO A N 1
ATOM 590 C CA . PRO A 1 73 ? 10.683 -11.812 -9.148 1.00 60.97 73 PRO A CA 1
ATOM 591 C C . PRO A 1 73 ? 11.816 -12.845 -9.154 1.00 60.97 73 PRO A C 1
ATOM 593 O O . PRO A 1 73 ? 12.526 -12.965 -10.165 1.00 60.97 73 PRO A O 1
ATOM 596 N N . PRO A 1 74 ? 12.013 -13.601 -8.057 1.00 56.78 74 PRO A N 1
ATOM 597 C CA . PRO A 1 74 ? 13.026 -14.641 -8.025 1.00 56.78 74 PRO A CA 1
ATOM 598 C C . PRO A 1 74 ? 12.810 -15.560 -9.226 1.00 56.78 74 PRO A C 1
ATOM 600 O O . PRO A 1 74 ? 11.690 -16.012 -9.490 1.00 56.78 74 PRO A O 1
ATOM 603 N N . LYS A 1 75 ? 13.878 -15.806 -9.997 1.00 48.41 75 LYS A N 1
ATOM 604 C CA . LYS A 1 75 ? 13.829 -16.750 -11.117 1.00 48.41 75 LYS A CA 1
ATOM 605 C C . LYS A 1 75 ? 13.300 -18.068 -10.558 1.00 48.41 75 LYS A C 1
ATOM 607 O O . LYS A 1 75 ? 13.960 -18.671 -9.714 1.00 48.41 75 LYS A O 1
ATOM 612 N N . ARG A 1 76 ? 12.098 -18.478 -10.986 1.00 55.53 76 ARG A N 1
ATOM 613 C CA . ARG A 1 76 ? 11.502 -19.758 -10.580 1.00 55.53 76 ARG A CA 1
ATOM 614 C C . ARG A 1 76 ? 12.570 -20.848 -10.719 1.00 55.53 76 ARG A C 1
ATOM 616 O O . ARG A 1 76 ? 13.226 -20.865 -11.766 1.00 55.53 76 ARG A O 1
ATOM 623 N N . PRO A 1 77 ? 12.763 -21.727 -9.719 1.00 58.72 77 PRO A N 1
ATOM 624 C CA . PRO A 1 77 ? 13.657 -22.861 -9.876 1.00 58.72 77 PRO A CA 1
ATOM 625 C C . PRO A 1 77 ? 13.246 -23.601 -11.145 1.00 58.72 77 PRO A C 1
ATOM 627 O O . PRO A 1 77 ? 12.082 -23.979 -11.299 1.00 58.72 77 PRO A O 1
ATOM 630 N N . ILE A 1 78 ? 14.175 -23.732 -12.090 1.00 61.75 78 ILE A N 1
ATOM 631 C CA . ILE A 1 78 ? 13.964 -24.566 -13.265 1.00 61.75 78 ILE A CA 1
ATOM 632 C C . ILE A 1 78 ? 13.841 -25.976 -12.696 1.00 61.75 78 ILE A C 1
ATOM 634 O O . ILE A 1 78 ? 14.824 -26.528 -12.213 1.00 61.75 78 ILE A O 1
ATOM 638 N N . VAL A 1 79 ? 12.630 -26.532 -12.677 1.00 64.75 79 VAL A N 1
ATOM 639 C CA . VAL A 1 79 ? 12.452 -27.963 -12.441 1.00 64.75 79 VAL A CA 1
ATOM 640 C C . VAL A 1 79 ? 13.034 -28.644 -13.675 1.00 64.75 79 VAL A C 1
ATOM 642 O O . VAL A 1 79 ? 12.338 -28.828 -14.674 1.00 64.75 79 VAL A O 1
ATOM 645 N N . THR A 1 80 ? 14.332 -28.952 -13.653 1.00 53.72 80 THR A N 1
ATOM 646 C CA . THR A 1 80 ? 14.883 -29.968 -14.543 1.00 53.72 80 THR A CA 1
ATOM 647 C C . THR A 1 80 ? 14.241 -31.269 -14.108 1.00 53.72 80 THR A C 1
ATOM 649 O O . THR A 1 80 ? 14.488 -31.804 -13.030 1.00 53.72 80 THR A O 1
ATOM 652 N N . ARG A 1 81 ? 13.273 -31.703 -14.909 1.00 58.19 81 ARG A N 1
ATOM 653 C CA . ARG A 1 81 ? 12.674 -33.020 -14.796 1.00 58.19 81 ARG A CA 1
ATOM 654 C C . ARG A 1 81 ? 13.739 -33.985 -15.310 1.00 58.19 81 ARG A C 1
ATOM 656 O O . ARG A 1 81 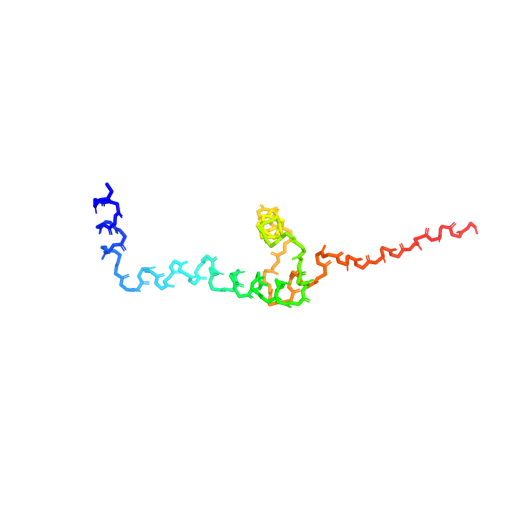? 13.763 -34.287 -16.498 1.00 58.19 81 ARG A O 1
ATOM 663 N N . ASP A 1 82 ? 14.676 -34.336 -14.439 1.00 55.75 82 ASP A N 1
ATOM 664 C CA . ASP A 1 82 ? 15.686 -35.341 -14.744 1.00 55.75 82 ASP A CA 1
ATOM 665 C C . ASP A 1 82 ? 14.956 -36.680 -14.917 1.00 55.75 82 ASP A C 1
ATOM 667 O O . ASP A 1 82 ? 14.123 -37.059 -14.085 1.00 55.75 82 ASP A O 1
ATOM 671 N N . GLY A 1 83 ? 15.158 -37.282 -16.092 1.00 54.00 83 GLY A N 1
ATOM 672 C CA . GLY A 1 83 ? 14.537 -38.532 -16.532 1.00 54.00 83 GLY A CA 1
ATOM 673 C C . GLY A 1 83 ? 15.214 -39.776 -15.986 1.00 54.00 83 GLY A C 1
ATOM 674 O O . GLY A 1 83 ? 16.338 -39.666 -15.449 1.00 54.00 83 GLY A O 1
#

Organism: Ridgeia piscesae (NCBI:txid27915)

pLDDT: mean 79.03, std 15.59, range [46.62, 95.88]

Secondary structure (DSSP, 8-state):
-HHHHHHHHHS-HHHHHHHHHHTTHHHHHHHHHHHHHHH--S-HHHHHHHHHHHHHHT-----TTTTTTSSS-----------

Sequence (83 aa):
MEALLSQFTLETKEEVKRYLAEKEIPQLFESIATGLLYNRPSDPAQFVQDCLAIVRRGDCDIRWNTFLDLLNPPKRPIVTRDG

Foldseek 3Di:
DVVVVVVVVPDDPVNVVCVCVVVVVVLLVLLLVLLCVQVVDPDSVVLNVVSVVCVVVVVDDRHSPPNNCVVPPPDPPPPPPDD